Protein AF-N2AT85-F1 (afdb_monomer)

InterPro domains:
  IPR023562 Clp protease proteolytic subunit /Translocation-enhancing protein TepA [PF00574] (5-66)
  IPR029045 ClpP/crotonase-like domain superfamily [SSF52096] (2-67)

Mean predicted aligned error: 20.0 Å

Solvent-accessible surface area (backbone atoms only — not comparable to full-atom values): 9646 Å² total; per-residue (Å²): 137,88,86,87,86,74,55,74,70,52,50,48,55,53,49,54,54,51,51,52,53,51,51,56,52,44,56,57,44,36,79,59,33,75,51,55,64,72,60,50,52,50,43,59,76,64,68,70,84,78,54,73,71,57,32,36,77,56,33,78,39,90,78,83,88,78,53,89,90,53,77,87,74,82,66,77,84,76,80,49,66,67,60,54,50,52,56,51,50,60,61,72,71,55,82,88,84,86,87,86,86,87,85,81,89,79,90,83,90,84,82,86,84,84,89,77,89,82,82,89,80,84,85,85,83,76,85,72,68,82,62,50,63,69,51,59,68,72,75,115

Foldseek 3Di:
DDDWDDDPVRVVVVVVVVVVVLVVVLVVVCVQQVDDSVVSSVCVVVVDDDDPVVCCVRRVDVDDDDDPVDPDPPPDPPPDPVVVVVVVVVVVPDDDDDDDDDDDDDDDDDDDDDDDDDDDDDDDDDPDPVVVVVVVVVPD

Secondary structure (DSSP, 8-state):
-----S-HHHHHHHHHHHHHHHHHHHHHHHHHH---HHHHHHHHHTT----HHHHHHTTS-S-----TTS----S-----HHHHHHHHHHHHSS--------------------------------S-GGGTHHHHTT--

pLDDT: mean 71.35, std 23.1, range [25.0, 95.12]

Sequence (140 aa):
MTMAFGDHGDMQRAMEMLDEVKESIINAYEIRTSLSRAKLSHLMDSETWMNANKAIELGFADDVLKDDKRGSSNEAFAFSAKAAQVSLMNKLSKPATKVHKDSPAKAAVINKPEVQADATPADEVGTPIKDLDKRLSLLK

Radius of gyration: 30.92 Å; Cα contacts (8 Å, |Δi|>4): 39; chains: 1; bounding box: 66×66×77 Å

Structure (mmCIF, N/CA/C/O backbone):
data_AF-N2AT85-F1
#
_entry.id   AF-N2AT85-F1
#
loop_
_atom_site.group_PDB
_atom_site.id
_atom_site.type_symbol
_atom_site.label_atom_id
_atom_site.label_alt_id
_atom_site.label_comp_id
_atom_site.label_asym_id
_atom_site.label_entity_id
_atom_site.label_seq_id
_atom_site.pdbx_PDB_ins_code
_atom_site.Cartn_x
_atom_site.Cartn_y
_atom_site.Cartn_z
_atom_site.occupancy
_atom_site.B_iso_or_equiv
_atom_site.auth_seq_id
_atom_site.auth_comp_id
_atom_site.auth_asym_id
_atom_site.auth_atom_id
_atom_site.pdbx_PDB_model_num
ATOM 1 N N . MET A 1 1 ? -1.461 10.144 -6.391 1.00 68.19 1 MET A N 1
ATOM 2 C CA . MET A 1 1 ? -1.392 9.786 -7.822 1.00 68.19 1 MET A CA 1
ATOM 3 C C . MET A 1 1 ? -0.044 10.243 -8.342 1.00 68.19 1 MET A C 1
ATOM 5 O O . MET A 1 1 ? 0.233 11.433 -8.259 1.00 68.19 1 MET A O 1
ATOM 9 N N . THR A 1 2 ? 0.793 9.318 -8.801 1.00 82.44 2 THR A N 1
ATOM 10 C CA . THR A 1 2 ? 2.075 9.633 -9.452 1.00 82.44 2 THR A CA 1
ATOM 11 C C . THR A 1 2 ? 1.845 9.657 -10.959 1.00 82.44 2 THR A C 1
ATOM 13 O O . THR A 1 2 ? 1.063 8.855 -11.463 1.00 82.44 2 THR A O 1
ATOM 16 N N . MET A 1 3 ? 2.478 10.587 -11.671 1.00 84.38 3 MET A N 1
ATOM 17 C CA . MET A 1 3 ? 2.367 10.719 -13.125 1.00 84.38 3 MET A CA 1
ATOM 18 C C . MET A 1 3 ? 3.767 10.758 -13.731 1.00 84.38 3 MET A C 1
ATOM 20 O O . MET A 1 3 ? 4.647 11.427 -13.191 1.00 84.38 3 MET A O 1
ATOM 24 N N . ALA A 1 4 ? 3.952 10.069 -14.852 1.00 85.75 4 ALA A N 1
ATOM 25 C CA . ALA A 1 4 ? 5.160 10.116 -15.664 1.00 85.75 4 ALA A CA 1
ATOM 26 C C . ALA A 1 4 ? 4.774 10.503 -17.098 1.00 85.75 4 ALA A C 1
ATOM 28 O O . ALA A 1 4 ? 3.712 10.115 -17.583 1.00 85.75 4 ALA A O 1
ATOM 29 N N . PHE A 1 5 ? 5.635 11.273 -17.764 1.00 86.38 5 PHE A N 1
ATOM 30 C CA . PHE A 1 5 ? 5.472 11.692 -19.157 1.00 86.38 5 PHE A CA 1
ATOM 31 C C . PHE A 1 5 ? 6.827 11.588 -19.864 1.00 86.38 5 PHE A C 1
ATOM 33 O O . PHE A 1 5 ? 7.841 11.942 -19.267 1.00 86.38 5 PHE A O 1
ATOM 40 N N . GLY A 1 6 ? 6.852 11.104 -21.105 1.00 90.00 6 GLY A N 1
ATOM 41 C CA . GLY A 1 6 ? 8.089 10.851 -21.849 1.00 90.00 6 GLY A CA 1
ATOM 42 C C . GLY A 1 6 ? 7.888 9.807 -22.944 1.00 90.00 6 GLY A C 1
ATOM 43 O O . GLY A 1 6 ? 6.750 9.529 -23.333 1.00 90.00 6 GLY A O 1
ATOM 44 N N . ASP A 1 7 ? 8.985 9.235 -23.436 1.00 88.94 7 ASP A N 1
ATOM 45 C CA . ASP A 1 7 ? 8.942 8.116 -24.382 1.00 88.94 7 ASP A CA 1
ATOM 46 C C . ASP A 1 7 ? 8.798 6.747 -23.676 1.00 88.94 7 ASP A C 1
ATOM 48 O O . ASP A 1 7 ? 8.642 6.658 -22.456 1.00 88.94 7 ASP A O 1
ATOM 52 N N . HIS A 1 8 ? 8.838 5.649 -24.441 1.00 90.88 8 HIS A N 1
ATOM 53 C CA . HIS A 1 8 ? 8.780 4.291 -23.883 1.00 90.88 8 HIS A CA 1
ATOM 54 C C . HIS A 1 8 ? 9.909 4.009 -22.873 1.00 90.88 8 HIS A C 1
ATOM 56 O O . HIS A 1 8 ? 9.686 3.325 -21.876 1.00 90.88 8 HIS A O 1
ATOM 62 N N . GLY A 1 9 ? 11.124 4.505 -23.118 1.00 93.38 9 GLY A N 1
ATOM 63 C CA 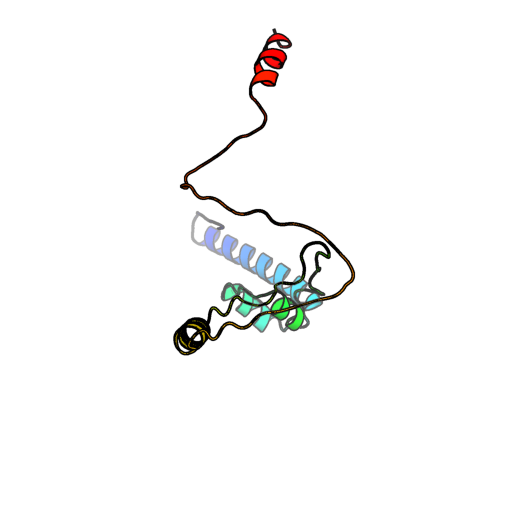. GLY A 1 9 ? 12.263 4.322 -22.221 1.00 93.38 9 GLY A CA 1
ATOM 64 C C . GLY A 1 9 ? 12.095 5.089 -20.910 1.00 93.38 9 GLY A C 1
ATOM 65 O O . GLY A 1 9 ? 12.440 4.571 -19.849 1.00 93.38 9 GLY A O 1
ATOM 66 N N . ASP A 1 10 ? 11.512 6.286 -20.963 1.00 90.31 10 ASP A N 1
ATOM 67 C CA . ASP A 1 10 ? 11.165 7.052 -19.764 1.00 90.31 10 ASP A CA 1
ATOM 68 C C . ASP A 1 10 ? 10.048 6.377 -18.955 1.00 90.31 10 ASP A C 1
ATOM 70 O O . ASP A 1 10 ? 10.137 6.318 -17.727 1.00 90.31 10 ASP A O 1
ATOM 74 N N . MET A 1 11 ? 9.030 5.812 -19.619 1.00 93.12 11 MET A N 1
ATOM 75 C CA . MET A 1 11 ? 7.967 5.057 -18.937 1.00 93.12 11 MET A CA 1
ATOM 76 C C . MET A 1 11 ? 8.508 3.790 -18.275 1.00 93.12 11 MET A C 1
ATOM 78 O O . MET A 1 11 ? 8.155 3.507 -17.133 1.00 93.12 11 MET A O 1
ATOM 82 N N . GLN A 1 12 ? 9.403 3.063 -18.946 1.00 93.69 12 GLN A N 1
ATOM 83 C CA . GLN A 1 12 ? 10.023 1.870 -18.378 1.00 93.69 12 GLN A CA 1
ATOM 84 C C . GLN A 1 12 ? 10.860 2.200 -17.130 1.00 93.69 12 GLN A C 1
ATOM 86 O O . GLN A 1 12 ? 10.658 1.572 -16.093 1.00 93.69 12 GLN A O 1
ATOM 91 N N . ARG A 1 13 ? 11.708 3.239 -17.171 1.00 93.31 13 ARG A N 1
ATOM 92 C CA . ARG A 1 13 ? 12.458 3.683 -15.977 1.00 93.31 13 ARG A CA 1
ATOM 93 C C . ARG A 1 13 ? 11.534 4.121 -14.835 1.00 93.31 13 ARG A C 1
ATOM 95 O O . ARG A 1 13 ? 11.849 3.894 -13.670 1.00 93.31 13 ARG A O 1
ATOM 102 N N . ALA A 1 14 ? 10.387 4.728 -15.149 1.00 92.00 14 ALA A N 1
ATOM 103 C CA . ALA A 1 14 ? 9.389 5.083 -14.143 1.00 92.00 14 ALA A CA 1
ATOM 104 C C . ALA A 1 14 ? 8.711 3.846 -13.521 1.00 92.00 14 ALA A C 1
ATOM 106 O O . ALA A 1 14 ? 8.443 3.856 -12.322 1.00 92.00 14 ALA A O 1
ATOM 107 N N . MET A 1 15 ? 8.464 2.783 -14.297 1.00 92.25 15 MET A N 1
ATOM 108 C CA . MET A 1 15 ? 7.961 1.503 -13.780 1.00 92.25 15 MET A CA 1
ATOM 109 C C . MET A 1 15 ? 8.988 0.821 -12.871 1.00 92.25 15 MET A C 1
ATOM 111 O O . MET A 1 15 ? 8.652 0.485 -11.741 1.00 92.25 15 MET A O 1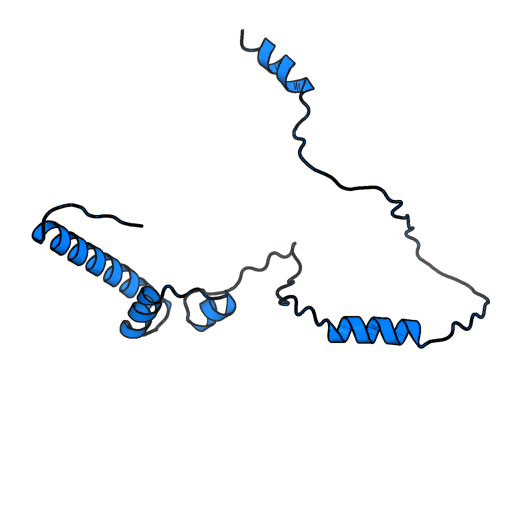
ATOM 115 N N . GLU A 1 16 ? 10.243 0.709 -13.313 1.00 93.94 16 GLU A N 1
ATOM 116 C CA . GLU A 1 16 ? 11.345 0.118 -12.536 1.00 93.94 16 GLU A CA 1
ATOM 117 C C . GLU A 1 16 ? 11.519 0.823 -11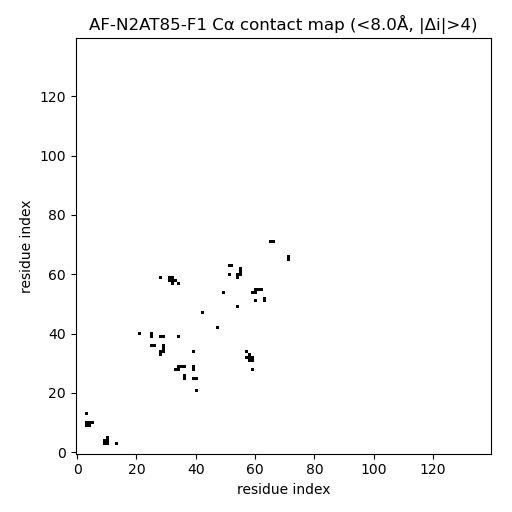.176 1.00 93.94 16 GLU A C 1
ATOM 119 O O . GLU A 1 16 ? 11.557 0.172 -10.134 1.00 93.94 16 GLU A O 1
ATOM 124 N N . MET A 1 17 ? 11.498 2.162 -11.159 1.00 93.56 17 MET A N 1
ATOM 125 C CA . MET A 1 17 ? 11.533 2.960 -9.926 1.00 93.56 17 MET A CA 1
ATOM 126 C C . MET A 1 17 ? 10.330 2.688 -8.998 1.00 93.56 17 MET A C 1
ATOM 128 O O . MET A 1 17 ? 10.475 2.687 -7.775 1.00 93.56 17 MET A O 1
ATOM 132 N N . LEU A 1 18 ? 9.127 2.486 -9.546 1.00 93.19 18 LEU A N 1
ATOM 133 C CA . LEU A 1 18 ? 7.931 2.195 -8.746 1.00 93.19 18 LEU A CA 1
ATOM 134 C C . LEU A 1 18 ? 7.951 0.768 -8.176 1.00 93.19 18 LEU A C 1
ATOM 136 O O . LEU A 1 18 ? 7.519 0.575 -7.037 1.00 93.19 18 LEU A O 1
ATOM 140 N N . ASP A 1 19 ? 8.499 -0.199 -8.913 1.00 93.88 19 ASP A N 1
ATOM 141 C CA . ASP A 1 19 ? 8.708 -1.569 -8.436 1.00 93.88 19 ASP A CA 1
ATOM 142 C C . ASP A 1 19 ? 9.766 -1.628 -7.318 1.00 93.88 19 ASP A C 1
ATOM 144 O O . ASP A 1 19 ? 9.543 -2.286 -6.299 1.00 93.88 19 ASP A O 1
ATOM 148 N N . GLU A 1 20 ? 10.866 -0.867 -7.420 1.00 94.19 20 GLU A N 1
ATOM 149 C CA . GLU A 1 20 ? 11.842 -0.714 -6.326 1.00 94.19 20 GLU A CA 1
ATOM 150 C C . GLU A 1 20 ? 11.192 -0.148 -5.050 1.00 94.19 20 GLU A C 1
ATOM 152 O O . GLU A 1 20 ? 11.401 -0.664 -3.945 1.00 94.19 20 GLU A O 1
ATOM 157 N N . VAL A 1 21 ? 10.347 0.882 -5.188 1.00 94.00 21 VAL A N 1
ATOM 158 C CA . VAL A 1 21 ? 9.582 1.441 -4.062 1.00 94.00 21 VAL A CA 1
ATOM 159 C C . VAL A 1 21 ? 8.624 0.396 -3.479 1.00 94.00 21 VAL A C 1
ATOM 161 O O . VAL A 1 21 ? 8.561 0.257 -2.254 1.00 94.00 21 VAL A O 1
ATOM 164 N N . LYS A 1 22 ? 7.925 -0.383 -4.313 1.00 93.88 22 LYS A N 1
ATOM 165 C CA . LYS A 1 22 ? 7.031 -1.462 -3.865 1.00 93.88 22 LYS A CA 1
ATOM 166 C C . LYS A 1 22 ? 7.785 -2.524 -3.057 1.00 93.88 22 LYS A C 1
ATOM 168 O O . LYS A 1 22 ? 7.357 -2.840 -1.946 1.00 93.88 22 LYS A O 1
ATOM 173 N N . GLU A 1 23 ? 8.928 -3.009 -3.540 1.00 94.38 23 GLU A N 1
ATOM 174 C CA . GLU A 1 23 ? 9.759 -3.975 -2.805 1.00 94.38 23 GLU A CA 1
ATOM 175 C C . GLU A 1 23 ? 10.303 -3.397 -1.488 1.00 94.38 23 GLU A C 1
ATOM 177 O O . GLU A 1 23 ? 10.317 -4.096 -0.471 1.00 94.38 23 GLU A O 1
ATOM 182 N N . SER A 1 24 ? 10.675 -2.110 -1.452 1.00 95.12 24 SER A N 1
ATOM 183 C CA . SER A 1 24 ? 11.123 -1.450 -0.214 1.00 95.12 24 SER A CA 1
ATOM 184 C C . SER A 1 24 ? 10.045 -1.455 0.885 1.00 95.12 24 SER A C 1
ATOM 186 O O . SER A 1 24 ? 10.345 -1.693 2.060 1.00 95.12 24 SER A O 1
ATOM 188 N N . ILE A 1 25 ? 8.777 -1.269 0.498 1.00 93.38 25 ILE A N 1
ATOM 189 C CA . ILE A 1 25 ? 7.617 -1.274 1.397 1.00 93.38 25 ILE A CA 1
ATOM 190 C C . ILE A 1 25 ? 7.267 -2.708 1.821 1.00 93.38 25 ILE A C 1
ATOM 192 O O . ILE A 1 25 ? 7.032 -2.959 3.006 1.00 93.38 25 ILE A O 1
ATOM 196 N N . ILE A 1 26 ? 7.288 -3.667 0.886 1.00 94.25 26 ILE A N 1
ATOM 197 C CA . ILE A 1 26 ? 7.064 -5.092 1.179 1.00 94.25 26 ILE A CA 1
ATOM 198 C C . ILE A 1 26 ? 8.090 -5.599 2.197 1.00 94.25 26 ILE A C 1
ATOM 200 O O . ILE A 1 26 ? 7.703 -6.253 3.162 1.00 94.25 26 ILE A O 1
ATOM 204 N N . ASN A 1 27 ? 9.370 -5.252 2.040 1.00 93.56 27 ASN A N 1
ATOM 205 C CA . ASN A 1 27 ? 10.436 -5.641 2.964 1.00 93.56 27 ASN A CA 1
ATOM 206 C C . ASN A 1 27 ? 10.191 -5.131 4.400 1.00 93.56 27 ASN A C 1
ATOM 208 O O . ASN A 1 27 ? 10.394 -5.865 5.367 1.00 93.56 27 ASN A O 1
ATOM 212 N N . ALA A 1 28 ? 9.696 -3.898 4.559 1.00 92.94 28 ALA A N 1
ATOM 213 C CA . ALA A 1 28 ? 9.341 -3.360 5.874 1.00 92.94 28 ALA A CA 1
ATOM 214 C C . ALA A 1 28 ? 8.148 -4.105 6.510 1.00 92.94 28 ALA A C 1
ATOM 216 O O . ALA A 1 28 ? 8.168 -4.404 7.708 1.00 92.94 28 ALA A O 1
ATOM 217 N N . TYR A 1 29 ? 7.124 -4.444 5.719 1.00 93.31 29 TYR A N 1
ATOM 218 C CA . TYR A 1 29 ? 5.961 -5.186 6.213 1.00 93.31 29 TYR A CA 1
ATOM 219 C C . TYR A 1 29 ? 6.225 -6.676 6.438 1.00 93.31 29 TYR A C 1
ATOM 221 O O . TYR A 1 29 ? 5.619 -7.246 7.341 1.00 93.31 29 TYR A O 1
ATOM 229 N N . GLU A 1 30 ? 7.135 -7.307 5.699 1.00 92.19 30 GLU A N 1
ATOM 230 C CA . GLU A 1 30 ? 7.571 -8.693 5.918 1.00 92.19 30 GLU A CA 1
ATOM 231 C C . GLU A 1 30 ? 8.146 -8.864 7.335 1.00 92.19 30 GLU A C 1
ATOM 233 O O . GLU A 1 30 ? 7.716 -9.747 8.078 1.00 92.19 30 GLU A O 1
ATOM 238 N N . ILE A 1 31 ? 9.019 -7.938 7.752 1.00 90.94 31 ILE A N 1
ATOM 239 C CA . ILE A 1 31 ? 9.624 -7.904 9.096 1.00 90.94 31 ILE A CA 1
ATOM 240 C C . ILE A 1 31 ? 8.571 -7.673 10.196 1.00 90.94 31 ILE A C 1
ATOM 242 O O . ILE A 1 31 ? 8.715 -8.183 11.306 1.00 90.94 31 ILE A O 1
ATOM 246 N N . ARG A 1 32 ? 7.513 -6.901 9.911 1.00 91.12 32 ARG A N 1
ATOM 247 C CA . ARG A 1 32 ? 6.480 -6.512 10.893 1.00 91.12 32 ARG A CA 1
ATOM 248 C C . ARG A 1 32 ? 5.328 -7.507 11.036 1.00 91.12 32 ARG A C 1
ATOM 250 O O . ARG A 1 32 ? 4.892 -7.768 12.149 1.00 91.12 32 ARG A O 1
ATOM 257 N N . THR A 1 33 ? 4.817 -8.021 9.921 1.00 87.31 33 THR A N 1
ATOM 258 C CA . THR A 1 33 ? 3.539 -8.758 9.856 1.00 87.31 33 THR A CA 1
ATOM 259 C C . THR A 1 33 ? 3.712 -10.275 9.851 1.00 87.31 33 THR A C 1
ATOM 261 O O . THR A 1 33 ? 2.749 -11.001 10.087 1.00 87.31 33 THR A O 1
ATOM 264 N N . SER A 1 34 ? 4.915 -10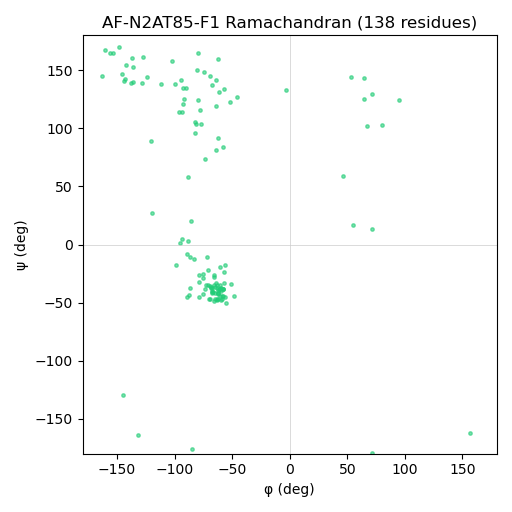.782 9.545 1.00 86.06 34 SER A N 1
ATOM 265 C CA . SER A 1 34 ? 5.193 -12.201 9.251 1.00 86.06 34 SER A CA 1
ATOM 266 C C . SER A 1 34 ? 4.342 -12.813 8.115 1.00 86.06 34 SER A C 1
ATOM 268 O O . SER A 1 34 ? 4.276 -14.032 7.953 1.00 86.06 34 SER A O 1
ATOM 270 N N . LEU A 1 35 ? 3.708 -11.973 7.286 1.00 89.94 35 LEU A N 1
ATOM 271 C CA . LEU A 1 35 ? 3.013 -12.385 6.066 1.00 89.94 35 LEU A CA 1
ATOM 272 C C . LEU A 1 35 ? 4.013 -12.594 4.919 1.00 89.94 35 LEU A C 1
ATOM 274 O O . LEU A 1 35 ? 5.031 -11.913 4.829 1.00 89.94 35 LEU A O 1
ATOM 278 N N . SER A 1 36 ? 3.701 -13.506 3.995 1.00 93.19 36 SER A N 1
ATOM 279 C CA . SER A 1 36 ? 4.543 -13.735 2.816 1.00 93.19 36 SER A CA 1
ATOM 280 C C . SER A 1 36 ? 4.506 -12.554 1.839 1.00 93.19 36 SER A C 1
ATOM 282 O O . SER A 1 36 ? 3.448 -11.956 1.614 1.00 93.19 36 SER A O 1
ATOM 284 N N . ARG A 1 37 ? 5.640 -12.272 1.176 1.00 92.75 37 ARG A N 1
ATOM 285 C CA . ARG A 1 37 ? 5.761 -11.202 0.162 1.00 92.75 37 ARG A CA 1
ATOM 286 C C . ARG A 1 37 ? 4.656 -11.223 -0.890 1.00 92.75 37 ARG A C 1
ATOM 288 O O . ARG A 1 37 ? 4.072 -10.187 -1.176 1.00 92.75 37 ARG A O 1
ATOM 295 N N . ALA A 1 38 ? 4.317 -12.401 -1.417 1.00 92.69 38 ALA A N 1
ATOM 296 C CA . ALA A 1 38 ? 3.255 -12.548 -2.415 1.00 92.69 38 ALA A CA 1
ATOM 297 C C . ALA A 1 38 ? 1.883 -12.072 -1.898 1.00 92.69 38 ALA A C 1
ATOM 299 O O . ALA A 1 38 ? 1.126 -11.443 -2.634 1.00 92.69 38 ALA A O 1
ATOM 300 N N . LYS A 1 39 ? 1.574 -12.324 -0.618 1.00 91.00 39 LYS A N 1
ATOM 301 C CA . LYS A 1 39 ? 0.331 -11.870 0.016 1.00 91.00 39 LYS A CA 1
ATOM 302 C C . LYS A 1 39 ? 0.354 -10.366 0.298 1.00 91.00 39 LYS A C 1
ATOM 304 O O . LYS A 1 39 ? -0.664 -9.714 0.100 1.00 91.00 39 LYS A O 1
ATOM 309 N N . LEU A 1 40 ? 1.497 -9.815 0.715 1.00 92.44 40 LEU A N 1
ATOM 310 C CA . LEU A 1 40 ? 1.680 -8.368 0.893 1.00 92.44 40 LEU A CA 1
ATOM 311 C C . LEU A 1 40 ? 1.543 -7.613 -0.439 1.00 92.44 40 LEU A C 1
ATOM 313 O O . LEU A 1 40 ? 0.759 -6.673 -0.521 1.00 92.44 40 LEU A O 1
ATOM 317 N N . SER A 1 41 ? 2.212 -8.088 -1.493 1.00 91.94 41 SER A N 1
ATOM 318 C CA . SER A 1 41 ? 2.123 -7.547 -2.856 1.00 91.94 41 SER A CA 1
ATOM 319 C C . SER A 1 41 ? 0.671 -7.510 -3.353 1.00 91.94 41 SER A C 1
ATOM 321 O O . SER A 1 41 ? 0.165 -6.446 -3.698 1.00 91.94 41 SER A O 1
ATOM 323 N N . HIS A 1 42 ? -0.057 -8.629 -3.244 1.00 92.94 42 HIS A N 1
ATOM 324 C CA . HIS A 1 42 ? -1.472 -8.692 -3.623 1.00 92.94 42 HIS A CA 1
ATOM 325 C C . HIS A 1 42 ? -2.363 -7.745 -2.795 1.00 92.94 42 HIS A C 1
ATOM 327 O O . HIS A 1 42 ? -3.305 -7.164 -3.332 1.00 92.94 42 HIS A O 1
ATOM 333 N N . LEU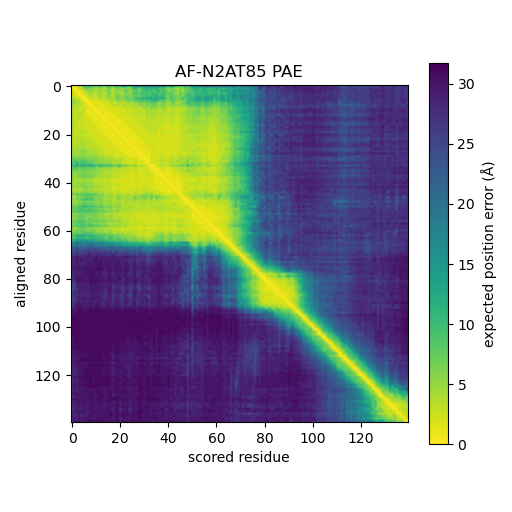 A 1 43 ? -2.107 -7.582 -1.490 1.00 91.50 43 LEU A N 1
ATOM 334 C CA . LEU A 1 43 ? -2.869 -6.657 -0.636 1.00 91.50 43 LEU A CA 1
ATOM 335 C C . LEU A 1 43 ? -2.659 -5.188 -1.038 1.00 91.50 43 LEU A C 1
ATOM 337 O O . LEU A 1 43 ? -3.609 -4.405 -0.947 1.00 91.50 43 LEU A O 1
ATOM 341 N N . MET A 1 44 ? -1.451 -4.838 -1.497 1.00 90.38 44 MET A N 1
ATOM 342 C CA . MET A 1 44 ? -1.122 -3.518 -2.045 1.00 90.38 44 MET A CA 1
ATOM 343 C C . MET A 1 44 ? -1.790 -3.296 -3.408 1.00 90.38 44 MET A C 1
ATOM 345 O O . MET A 1 44 ? -2.450 -2.279 -3.594 1.00 90.38 44 MET A O 1
ATOM 349 N N . ASP A 1 45 ? -1.703 -4.272 -4.318 1.00 90.62 45 ASP A N 1
ATOM 350 C CA . ASP A 1 45 ? -2.301 -4.192 -5.662 1.00 90.62 45 ASP A CA 1
ATOM 351 C C . ASP A 1 45 ? -3.840 -4.149 -5.637 1.00 90.62 45 ASP A C 1
ATOM 353 O O . ASP A 1 45 ? -4.465 -3.603 -6.541 1.00 90.62 45 ASP A O 1
ATOM 357 N N . SER A 1 46 ? -4.460 -4.702 -4.588 1.00 91.38 46 SER A N 1
ATOM 358 C CA . SER A 1 46 ? -5.922 -4.702 -4.394 1.00 91.38 46 SER A CA 1
ATOM 359 C C . SER A 1 46 ? -6.462 -3.468 -3.655 1.00 91.38 46 SER A C 1
ATOM 361 O O . SER A 1 46 ? -7.650 -3.446 -3.344 1.00 91.38 46 SER A O 1
ATOM 363 N N . GLU A 1 47 ? -5.608 -2.495 -3.308 1.00 87.50 47 GLU A N 1
ATOM 364 C CA . GLU A 1 47 ? -5.943 -1.301 -2.508 1.00 87.50 47 GLU A CA 1
ATOM 365 C C . GLU A 1 47 ? -6.785 -1.632 -1.251 1.00 87.50 47 GLU A C 1
ATOM 367 O O . GLU A 1 47 ? -7.922 -1.192 -1.072 1.00 87.50 47 GLU A O 1
ATOM 372 N N . THR A 1 48 ? -6.243 -2.484 -0.373 1.00 89.81 48 THR A N 1
ATOM 373 C CA . THR A 1 48 ? -7.025 -3.085 0.722 1.00 89.81 48 THR A CA 1
ATOM 374 C C . THR A 1 48 ? -7.256 -2.136 1.906 1.00 89.81 48 THR A C 1
ATOM 376 O O . THR A 1 48 ? -6.333 -1.836 2.663 1.00 89.81 48 THR A O 1
ATOM 379 N N . TRP A 1 49 ? -8.517 -1.778 2.166 1.00 91.06 49 TRP A N 1
ATOM 380 C CA . TRP A 1 49 ? -8.942 -1.077 3.388 1.00 91.06 49 TRP A CA 1
ATOM 381 C C . TRP A 1 49 ? -9.390 -2.073 4.470 1.00 91.06 49 TRP A C 1
ATOM 383 O O . TRP A 1 49 ? -10.148 -3.003 4.195 1.00 91.06 49 TRP A O 1
ATOM 393 N N . MET A 1 50 ? -8.952 -1.881 5.720 1.00 90.25 50 MET A N 1
ATOM 394 C CA . MET A 1 50 ? -9.281 -2.778 6.837 1.00 90.25 50 MET A CA 1
ATOM 395 C C . MET A 1 50 ? -9.517 -2.025 8.153 1.00 90.25 50 MET A C 1
ATOM 397 O O . MET A 1 50 ? -9.010 -0.924 8.352 1.00 90.25 50 MET A O 1
ATOM 401 N N . ASN A 1 51 ? -10.298 -2.619 9.063 1.00 91.81 51 ASN A N 1
ATOM 402 C CA . ASN A 1 51 ? -10.535 -2.048 10.392 1.00 91.81 51 ASN A CA 1
ATOM 403 C C . ASN A 1 51 ? -9.363 -2.333 11.353 1.00 91.81 51 ASN A C 1
ATOM 405 O O . ASN A 1 51 ? -8.534 -3.207 11.100 1.00 91.81 51 ASN A O 1
ATOM 409 N N . ALA A 1 52 ? -9.317 -1.618 12.481 1.00 90.19 52 ALA A N 1
ATOM 410 C CA . ALA A 1 52 ? -8.221 -1.730 13.446 1.00 90.19 52 ALA A CA 1
ATOM 411 C C . ALA A 1 52 ? -8.036 -3.162 13.994 1.00 90.19 52 ALA A C 1
ATOM 413 O O . ALA A 1 52 ? -6.910 -3.639 14.102 1.00 90.19 52 ALA A O 1
ATOM 414 N N . ASN A 1 53 ? -9.131 -3.888 14.244 1.00 90.06 53 ASN A N 1
ATOM 415 C CA . ASN A 1 53 ? -9.079 -5.280 14.706 1.00 90.06 53 ASN A CA 1
ATOM 416 C C . ASN A 1 53 ? -8.411 -6.202 13.668 1.00 90.06 53 ASN A C 1
ATOM 418 O O . ASN A 1 53 ? -7.594 -7.046 14.025 1.00 90.06 53 ASN A O 1
ATOM 422 N N . LYS A 1 54 ? -8.727 -6.025 12.377 1.00 90.25 54 LYS A N 1
ATOM 423 C CA . LYS A 1 54 ? -8.137 -6.796 11.274 1.00 90.25 54 LYS A CA 1
ATOM 424 C C . LYS A 1 54 ? -6.676 -6.417 11.030 1.00 90.25 54 LYS A C 1
ATOM 426 O O . LYS A 1 54 ? -5.877 -7.294 10.715 1.00 90.25 54 LYS A O 1
ATOM 431 N N . ALA A 1 55 ? -6.322 -5.145 11.214 1.00 91.50 55 ALA A N 1
ATOM 432 C CA . ALA A 1 55 ? -4.935 -4.690 11.164 1.00 91.50 55 ALA A CA 1
ATOM 433 C C . ALA A 1 55 ? -4.080 -5.353 12.258 1.00 91.50 55 ALA A C 1
ATOM 435 O O . ALA A 1 55 ? -2.959 -5.762 11.970 1.00 91.50 55 ALA A O 1
ATOM 436 N N . ILE A 1 56 ? -4.621 -5.533 13.469 1.00 91.44 56 ILE A N 1
ATOM 437 C CA . ILE A 1 56 ? -3.946 -6.264 14.556 1.00 91.44 56 ILE A CA 1
ATOM 438 C C . ILE A 1 56 ? -3.850 -7.762 14.246 1.00 91.44 56 ILE A C 1
ATOM 440 O O . ILE A 1 56 ? -2.770 -8.336 14.333 1.00 91.44 56 ILE A O 1
ATOM 444 N N . GLU A 1 57 ? -4.942 -8.396 13.804 1.00 90.56 57 GLU A N 1
ATOM 445 C CA . GLU A 1 57 ? -4.956 -9.823 13.429 1.00 90.56 57 GLU A CA 1
ATOM 446 C C . GLU A 1 57 ? -3.920 -10.164 12.338 1.00 90.56 57 GLU A C 1
ATOM 448 O O . GLU A 1 57 ? -3.357 -11.255 12.324 1.00 90.56 57 GLU A O 1
ATOM 453 N N . LEU A 1 58 ? -3.665 -9.226 11.421 1.00 90.00 58 LEU A N 1
ATOM 454 C CA . LEU A 1 58 ? -2.695 -9.360 10.332 1.00 90.00 58 LEU A CA 1
ATOM 455 C C . LEU A 1 58 ? -1.299 -8.790 10.663 1.00 90.00 58 LEU A C 1
ATOM 457 O O . LEU A 1 58 ? -0.447 -8.758 9.779 1.00 90.00 58 LEU A O 1
ATOM 461 N N . GLY A 1 59 ? -1.053 -8.330 11.895 1.00 90.31 59 GLY A N 1
ATOM 462 C CA . GLY A 1 59 ? 0.250 -7.811 12.340 1.00 90.31 59 GLY A CA 1
ATOM 463 C C . GLY A 1 59 ? 0.651 -6.443 11.766 1.00 90.31 59 GLY A C 1
ATOM 464 O O . GLY A 1 59 ? 1.808 -6.040 11.875 1.00 90.31 59 GLY A O 1
ATOM 465 N N . PHE A 1 60 ? -0.276 -5.708 11.143 1.00 91.19 60 PHE A N 1
ATOM 466 C CA . PHE A 1 60 ? -0.037 -4.336 10.674 1.00 91.19 60 PHE A CA 1
ATOM 467 C C . PHE A 1 60 ? -0.035 -3.314 11.824 1.00 91.19 60 PHE A C 1
ATOM 469 O O . PHE A 1 60 ? 0.610 -2.273 11.709 1.00 91.19 60 PHE A O 1
ATOM 476 N N . ALA A 1 61 ? -0.718 -3.613 12.932 1.00 92.12 61 ALA A N 1
ATOM 477 C CA . ALA A 1 61 ? -0.775 -2.793 14.143 1.00 92.12 61 ALA A CA 1
ATOM 478 C C . ALA A 1 61 ? -0.614 -3.664 15.400 1.00 92.12 61 ALA A C 1
ATOM 480 O O . ALA A 1 61 ? -0.960 -4.841 15.373 1.00 92.12 61 ALA A O 1
ATOM 481 N N . ASP A 1 62 ? -0.105 -3.090 16.494 1.00 88.94 62 ASP A N 1
ATOM 482 C CA . ASP A 1 62 ? 0.145 -3.832 17.739 1.00 88.94 62 ASP A CA 1
ATOM 483 C C . ASP A 1 62 ? -1.085 -3.833 18.681 1.00 88.94 62 ASP A C 1
ATOM 485 O O . ASP A 1 62 ? -1.461 -4.887 19.185 1.00 88.94 62 ASP A O 1
ATOM 489 N N . ASP A 1 63 ? -1.746 -2.683 18.889 1.00 89.06 63 ASP A N 1
ATOM 490 C CA . ASP A 1 63 ? -2.996 -2.552 19.669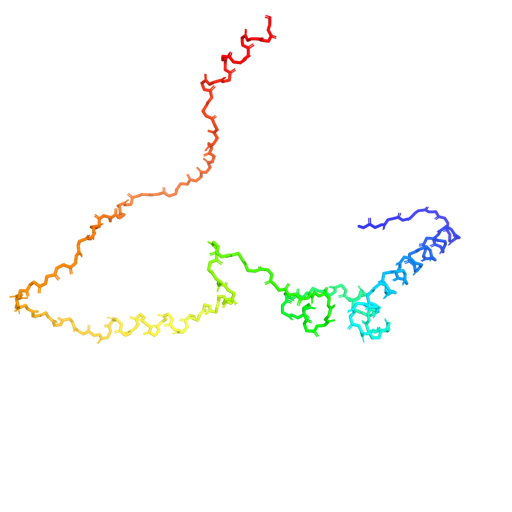 1.00 89.06 63 ASP A CA 1
ATOM 491 C C . ASP A 1 63 ? -3.803 -1.294 19.257 1.00 89.06 63 ASP A C 1
ATOM 493 O O . ASP A 1 63 ? -3.279 -0.387 18.602 1.00 89.06 63 ASP A O 1
ATOM 497 N N . VAL A 1 64 ? -5.082 -1.216 19.648 1.00 88.94 64 VAL A N 1
ATOM 498 C CA . VAL A 1 64 ? -5.944 -0.034 19.478 1.00 88.94 64 VAL A CA 1
ATOM 499 C C . VAL A 1 64 ? -5.896 0.832 20.732 1.00 88.94 64 VAL A C 1
ATOM 501 O O . VAL A 1 64 ? -6.423 0.463 21.782 1.00 88.94 64 VAL A O 1
ATOM 504 N N . LEU A 1 65 ? -5.348 2.041 20.602 1.00 87.19 65 LEU A N 1
ATOM 505 C CA . LEU A 1 65 ? -5.339 3.010 21.692 1.00 87.19 65 LEU A CA 1
ATOM 506 C C . LEU A 1 65 ? -6.775 3.433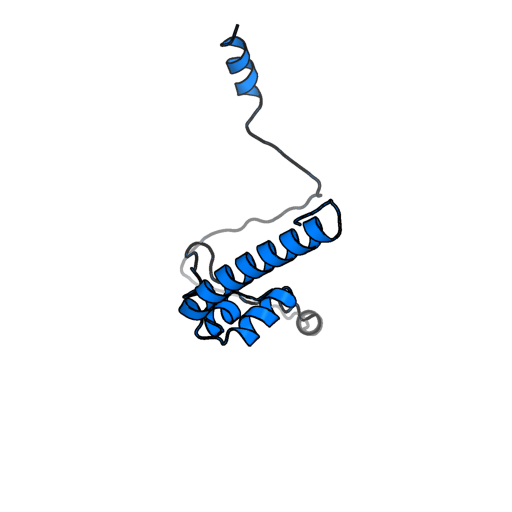 22.056 1.00 87.19 65 LEU A C 1
ATOM 508 O O . LEU A 1 65 ? -7.503 3.986 21.229 1.00 87.19 65 LEU A O 1
ATOM 512 N N . LYS A 1 66 ? -7.185 3.177 23.301 1.00 81.38 66 LYS A N 1
ATOM 513 C CA . LYS A 1 66 ? -8.492 3.583 23.838 1.00 81.38 66 LYS A CA 1
ATOM 514 C C . LYS A 1 66 ? -8.363 4.953 24.502 1.00 81.38 66 LYS A C 1
ATOM 516 O O . LYS A 1 66 ? -7.521 5.143 25.373 1.00 81.38 66 LYS A O 1
ATOM 521 N N . ASP A 1 67 ? -9.193 5.906 24.087 1.00 75.75 67 ASP A N 1
ATOM 522 C CA . ASP A 1 67 ? -9.317 7.208 24.749 1.00 75.75 67 ASP A CA 1
ATOM 523 C C . ASP A 1 67 ? -10.261 7.050 25.949 1.00 75.75 67 ASP A C 1
ATOM 525 O O . ASP A 1 67 ? -11.471 6.947 25.766 1.00 75.75 67 ASP A O 1
ATOM 529 N N . ASP A 1 68 ? -9.731 7.041 27.177 1.00 67.38 68 ASP A N 1
ATOM 530 C CA . ASP A 1 68 ? -10.532 6.919 28.411 1.00 67.38 68 ASP A CA 1
ATOM 531 C C . ASP A 1 68 ? -11.616 8.010 28.550 1.00 67.38 68 ASP A C 1
ATOM 533 O O . ASP A 1 68 ? -12.571 7.850 29.311 1.00 67.38 68 ASP A O 1
ATOM 537 N N . LYS A 1 69 ? -11.510 9.122 27.805 1.00 67.25 69 LYS A N 1
ATOM 538 C CA . LYS A 1 69 ? -12.523 10.191 27.772 1.00 67.25 69 LYS A CA 1
ATOM 539 C C . LYS A 1 69 ? -13.638 9.932 26.755 1.00 67.25 69 LYS A C 1
ATOM 541 O O . LYS A 1 69 ? -14.651 10.630 26.778 1.00 67.25 69 LYS A O 1
ATOM 546 N N . ARG A 1 70 ? -13.481 8.938 25.876 1.00 61.16 70 ARG A N 1
ATOM 547 C CA . ARG A 1 70 ? -14.483 8.480 24.905 1.00 61.16 70 ARG A CA 1
ATOM 548 C C . ARG A 1 70 ? -14.781 7.010 25.167 1.00 61.16 70 ARG A C 1
ATOM 550 O O . ARG A 1 70 ? -14.166 6.123 24.579 1.00 61.16 70 ARG A O 1
ATOM 557 N N . GLY A 1 71 ? -15.755 6.767 26.045 1.00 55.19 71 GLY A N 1
ATOM 558 C CA . GLY A 1 71 ? -16.238 5.419 26.345 1.00 55.19 71 GLY A CA 1
ATOM 559 C C . GLY A 1 71 ? -16.461 4.611 25.064 1.00 55.19 71 GLY A C 1
ATOM 560 O O . GLY A 1 71 ? -17.117 5.086 24.141 1.00 55.19 71 GLY A O 1
ATOM 561 N N . SER A 1 72 ? -15.862 3.419 25.014 1.00 57.56 72 SER A N 1
ATOM 562 C CA . SER A 1 72 ? -15.711 2.573 23.824 1.00 57.56 72 SER A CA 1
ATOM 563 C C . SER A 1 72 ? -17.045 2.192 23.159 1.00 57.56 72 SER A C 1
ATOM 565 O O . SER A 1 72 ? -17.544 1.081 23.339 1.00 57.56 72 SER A O 1
ATOM 567 N N . SER A 1 73 ? -17.575 3.061 22.300 1.00 57.84 73 SER A N 1
ATOM 568 C CA . SER A 1 73 ? -18.670 2.767 21.371 1.00 57.84 73 SER A CA 1
ATOM 569 C C . SER A 1 73 ? -18.134 2.225 20.042 1.00 57.84 73 SER A C 1
ATOM 571 O O . SER A 1 73 ? -18.410 2.753 18.969 1.00 57.84 73 SER A O 1
ATOM 573 N N . ASN A 1 74 ? -17.386 1.118 20.116 1.00 59.94 74 ASN A N 1
ATOM 574 C CA . ASN A 1 74 ? -17.016 0.314 18.942 1.00 59.94 7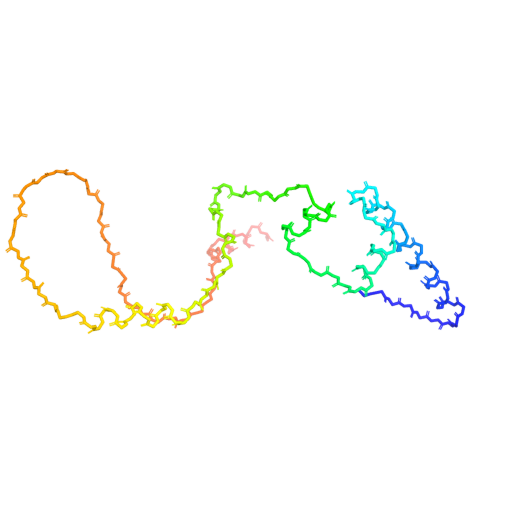4 ASN A CA 1
ATOM 575 C C . ASN A 1 74 ? -18.113 -0.718 18.587 1.00 59.94 74 ASN A C 1
ATOM 577 O O . ASN A 1 74 ? -17.873 -1.721 17.916 1.00 59.94 74 ASN A O 1
ATOM 581 N N . GLU A 1 75 ? -19.335 -0.470 19.065 1.00 61.03 75 GLU A N 1
ATOM 582 C CA . GLU A 1 75 ? -20.552 -1.124 18.611 1.00 61.03 75 GLU A CA 1
ATOM 583 C C . GLU A 1 75 ? -20.943 -0.493 17.276 1.00 61.03 75 GLU A C 1
ATOM 585 O O . GLU A 1 75 ? -21.452 0.628 17.220 1.00 61.03 75 GLU A O 1
ATOM 590 N N . ALA A 1 76 ? -20.691 -1.211 16.180 1.00 55.47 76 ALA A N 1
ATOM 591 C CA . ALA A 1 76 ? -21.240 -0.844 14.884 1.00 55.47 76 ALA A CA 1
ATOM 592 C C . ALA A 1 76 ? -22.758 -0.661 15.036 1.00 55.47 76 ALA A C 1
ATOM 594 O O . ALA A 1 76 ? -23.440 -1.588 15.476 1.00 55.47 76 ALA A O 1
ATOM 595 N N . PHE A 1 77 ? -23.273 0.528 14.695 1.00 61.28 77 PHE A N 1
ATOM 596 C CA . PHE A 1 77 ? -24.682 0.898 14.859 1.00 61.28 77 PHE A CA 1
ATOM 597 C C . PHE A 1 77 ? -25.594 0.020 13.987 1.00 61.28 77 PHE A C 1
ATOM 599 O O . PHE A 1 77 ? -26.045 0.411 12.910 1.00 61.28 77 PHE A O 1
ATOM 606 N N . ALA A 1 78 ? -25.898 -1.180 14.476 1.00 64.81 78 ALA A N 1
ATOM 607 C CA . ALA A 1 78 ? -26.850 -2.107 13.896 1.00 64.81 78 ALA A CA 1
ATOM 608 C C . ALA A 1 78 ? -28.273 -1.597 14.164 1.00 64.81 78 ALA A C 1
ATOM 610 O O . ALA A 1 78 ? -29.002 -2.123 15.008 1.00 64.81 78 ALA A O 1
ATOM 611 N N . PHE A 1 79 ? -28.667 -0.540 13.447 1.00 73.12 79 PHE A N 1
ATOM 612 C CA . PHE A 1 79 ? -30.024 -0.010 13.474 1.00 73.12 79 PHE A CA 1
ATOM 613 C C . PHE A 1 79 ? -31.007 -1.071 12.958 1.00 73.12 79 PHE A C 1
ATOM 615 O O . PHE A 1 79 ? -31.291 -1.194 11.766 1.00 73.12 79 PHE A O 1
ATOM 622 N N . SER A 1 80 ? -31.539 -1.870 13.880 1.00 77.94 80 SER A N 1
ATOM 623 C CA . SER A 1 80 ? -32.561 -2.862 13.578 1.00 77.94 80 SER A CA 1
ATOM 624 C C . SER A 1 80 ? -33.927 -2.186 13.543 1.00 77.94 80 SER A C 1
ATOM 626 O O . SER A 1 80 ? -34.602 -2.042 14.566 1.00 77.94 80 SER A O 1
ATOM 628 N N . ALA A 1 81 ? -34.371 -1.822 12.337 1.00 76.38 81 ALA A N 1
ATOM 629 C CA . ALA A 1 81 ? -35.725 -1.319 12.100 1.00 76.38 81 ALA A CA 1
ATOM 630 C C . ALA A 1 81 ? -36.801 -2.254 12.694 1.00 76.38 81 ALA A C 1
ATOM 632 O O . ALA A 1 81 ? -37.809 -1.791 13.227 1.00 76.38 81 ALA A O 1
ATOM 633 N N . LYS A 1 82 ? -36.555 -3.574 12.694 1.00 76.44 82 LYS A N 1
ATOM 634 C CA . LYS A 1 82 ? -37.440 -4.578 13.303 1.00 76.44 82 LYS A CA 1
ATOM 635 C C . LYS A 1 82 ? -37.494 -4.456 14.834 1.00 76.44 82 LYS A C 1
ATOM 637 O O . LYS A 1 82 ? -38.581 -4.525 15.402 1.00 76.44 82 LYS A O 1
ATOM 642 N N . ALA A 1 83 ? -36.364 -4.228 15.509 1.00 82.75 83 ALA A N 1
ATOM 643 C CA . ALA A 1 83 ? -36.329 -4.019 16.963 1.00 82.75 83 ALA A CA 1
ATOM 644 C C . ALA A 1 83 ? -37.014 -2.703 17.383 1.00 82.75 83 ALA A C 1
ATOM 646 O O . ALA A 1 83 ? -37.742 -2.668 18.382 1.00 82.75 83 ALA A O 1
ATOM 647 N N . ALA A 1 84 ? -36.847 -1.644 16.583 1.00 85.06 84 ALA A N 1
ATOM 648 C CA . ALA A 1 84 ? -37.554 -0.377 16.765 1.00 85.06 84 ALA A CA 1
ATOM 649 C C . ALA A 1 84 ? -39.080 -0.547 16.614 1.00 85.06 84 ALA A C 1
ATOM 651 O O . ALA A 1 84 ? -39.837 -0.122 17.490 1.00 85.06 84 ALA A O 1
ATOM 652 N N . GLN A 1 85 ? -39.538 -1.243 15.565 1.00 83.38 85 GLN A N 1
ATOM 653 C CA . GLN A 1 85 ? -40.960 -1.544 15.342 1.00 83.38 85 GLN A CA 1
ATOM 654 C C . GLN A 1 85 ? -41.572 -2.381 16.476 1.00 83.38 85 GLN A C 1
ATOM 656 O O . GLN A 1 85 ? -42.653 -2.049 16.959 1.00 83.38 85 GLN A O 1
ATOM 661 N N . VAL A 1 86 ? -40.884 -3.426 16.951 1.00 85.50 86 VAL A N 1
ATOM 662 C CA . VAL A 1 86 ? -41.358 -4.259 18.074 1.00 85.50 86 VAL A CA 1
ATOM 663 C C . VAL A 1 86 ? -41.481 -3.441 19.366 1.00 85.50 86 VAL A C 1
ATOM 665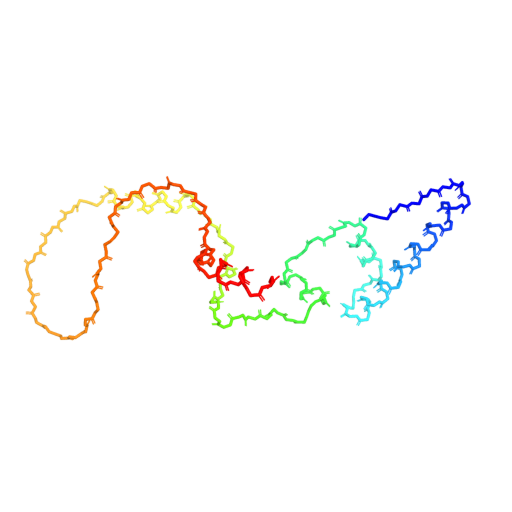 O O . VAL A 1 86 ? -42.484 -3.558 20.072 1.00 85.50 86 VAL A O 1
ATOM 668 N N . SER A 1 87 ? -40.518 -2.558 19.654 1.00 85.31 87 SER A N 1
ATOM 669 C CA . SER A 1 87 ? -40.591 -1.662 20.819 1.00 85.31 87 SER A CA 1
ATOM 670 C C . SER A 1 87 ? -41.742 -0.657 20.725 1.00 85.31 87 SER A C 1
ATOM 672 O O . SER A 1 87 ? -42.382 -0.369 21.738 1.00 85.31 87 SER A O 1
ATOM 674 N N . LEU A 1 88 ? -42.037 -0.146 19.525 1.00 87.94 88 LEU A N 1
ATOM 675 C CA . LEU A 1 88 ? -43.183 0.733 19.286 1.00 87.94 88 LEU A CA 1
ATOM 676 C C . LEU A 1 88 ? -44.506 -0.013 19.517 1.00 87.94 88 LEU A C 1
ATOM 678 O O . LEU A 1 88 ? -45.368 0.464 20.252 1.00 87.94 88 LEU A O 1
ATOM 682 N N . MET A 1 89 ? -44.643 -1.220 18.965 1.00 89.19 89 MET A N 1
ATOM 683 C CA . MET A 1 89 ? -45.883 -1.997 19.047 1.00 89.19 89 MET A CA 1
ATOM 684 C C . MET A 1 89 ? -46.175 -2.496 20.470 1.00 89.19 89 MET A C 1
ATOM 686 O O . MET A 1 89 ? -47.319 -2.459 20.913 1.00 89.19 89 MET A O 1
ATOM 690 N N . ASN A 1 90 ? -45.146 -2.853 21.247 1.00 84.62 90 ASN A N 1
ATOM 691 C CA . ASN A 1 90 ? -45.294 -3.202 22.667 1.00 84.62 90 ASN A CA 1
ATOM 692 C C . ASN A 1 90 ? -45.751 -2.003 23.531 1.00 84.62 90 ASN A C 1
ATOM 694 O O . ASN A 1 90 ? -46.422 -2.189 24.545 1.00 84.62 90 ASN A O 1
ATOM 698 N N . LYS A 1 91 ? -45.432 -0.763 23.127 1.00 82.44 91 LYS A N 1
ATOM 699 C CA . LYS A 1 91 ? -45.939 0.456 23.785 1.00 82.44 91 LYS A CA 1
ATOM 700 C C . LYS A 1 91 ? -47.376 0.798 23.382 1.00 82.44 91 LYS A C 1
ATOM 702 O O . LYS A 1 91 ? -48.110 1.312 24.215 1.00 82.44 91 LYS A O 1
ATOM 707 N N . LEU A 1 92 ? -47.781 0.489 22.149 1.00 83.00 92 LEU A N 1
ATOM 708 C CA . LEU A 1 92 ? -49.152 0.697 21.660 1.00 83.00 92 LEU A CA 1
ATOM 709 C C . LEU A 1 92 ? -50.137 -0.387 22.142 1.00 83.00 92 LEU A C 1
ATOM 711 O O . LEU A 1 92 ? -51.326 -0.122 22.269 1.00 83.00 92 LEU A O 1
ATOM 715 N N . SER A 1 93 ? -49.647 -1.596 22.436 1.00 73.31 93 SER A N 1
ATOM 716 C CA . SER A 1 93 ? -50.459 -2.763 22.826 1.00 73.31 93 SER A CA 1
ATOM 717 C C . SER A 1 93 ? -50.849 -2.809 24.318 1.00 73.31 93 SER A C 1
ATOM 719 O O . SER A 1 93 ? -51.709 -3.593 24.715 1.00 73.31 93 SER A O 1
ATOM 721 N N . LYS A 1 94 ? -50.248 -1.974 25.179 1.00 60.19 94 LYS A N 1
ATOM 722 C CA . LYS A 1 94 ? -50.555 -1.956 26.621 1.00 60.19 94 LYS A CA 1
ATOM 723 C C . LYS A 1 94 ? -51.591 -0.876 26.966 1.00 60.19 94 LYS A C 1
ATOM 725 O O . LYS A 1 94 ? -51.252 0.305 26.885 1.00 60.19 94 LYS A O 1
ATOM 730 N N . PRO A 1 95 ? -52.810 -1.229 27.422 1.00 50.25 95 PRO A N 1
ATOM 731 C CA . PRO A 1 95 ? -53.736 -0.244 27.971 1.00 50.25 95 PRO A CA 1
ATOM 732 C C . PRO A 1 95 ? -53.191 0.313 29.294 1.00 50.25 95 PRO A C 1
ATOM 734 O O . PRO A 1 95 ? -52.669 -0.423 30.131 1.00 50.25 95 PRO A O 1
ATOM 737 N N . ALA A 1 96 ? -53.304 1.626 29.487 1.00 55.47 96 ALA A N 1
ATOM 738 C CA . ALA A 1 96 ? -52.758 2.306 30.656 1.00 55.47 96 ALA A CA 1
ATOM 739 C C . ALA A 1 96 ? -53.681 2.178 31.882 1.00 55.47 96 ALA A C 1
ATOM 741 O O . ALA A 1 96 ? -54.664 2.908 32.004 1.00 55.47 96 ALA A O 1
ATOM 742 N N . THR A 1 97 ? -53.328 1.319 32.838 1.00 40.06 97 THR A N 1
ATOM 743 C CA . THR A 1 97 ? -53.898 1.332 34.195 1.00 40.06 97 THR A CA 1
ATOM 744 C C . THR A 1 97 ? -53.039 2.183 35.133 1.00 40.06 97 THR A C 1
ATOM 746 O O . THR A 1 97 ? -51.853 1.922 35.327 1.00 40.06 97 THR A O 1
ATOM 749 N N . LYS A 1 98 ? -53.641 3.220 35.732 1.00 46.16 98 LYS A N 1
ATOM 750 C CA . LYS A 1 98 ? -53.020 4.058 36.772 1.00 46.16 98 LYS A CA 1
ATOM 751 C C . LYS A 1 98 ? -53.492 3.645 38.164 1.00 46.16 98 LYS A C 1
ATOM 753 O O . LYS A 1 98 ? -54.695 3.504 38.356 1.00 46.16 98 LYS A O 1
ATOM 758 N N . VAL A 1 99 ? -52.580 3.587 39.139 1.00 33.97 99 VAL A N 1
ATOM 759 C CA . VAL A 1 99 ? -52.900 3.608 40.580 1.00 33.97 99 VAL A CA 1
ATOM 760 C C . VAL A 1 99 ? -51.820 4.384 41.352 1.00 33.97 99 VAL A C 1
ATOM 762 O O . VAL A 1 99 ? -50.632 4.251 41.075 1.00 33.97 99 VAL A O 1
ATOM 765 N N . HIS A 1 100 ? -52.260 5.170 42.338 1.00 31.72 100 HIS A N 1
ATOM 766 C CA . HIS A 1 100 ? -51.467 5.817 43.396 1.00 31.72 100 HIS A CA 1
ATOM 767 C C . HIS A 1 100 ? -52.116 5.430 44.748 1.00 31.72 100 HIS A C 1
ATOM 769 O O . HIS A 1 100 ? -53.269 5.005 44.746 1.00 31.72 100 HIS A O 1
ATOM 775 N N . LYS A 1 101 ? -51.504 5.525 45.933 1.00 31.20 101 LYS A N 1
ATOM 776 C CA . LYS A 1 101 ? -50.319 6.260 46.442 1.00 31.20 101 LYS A CA 1
ATOM 777 C C . LYS A 1 101 ? -49.434 5.237 47.236 1.00 31.20 101 LYS A C 1
ATOM 779 O O . LYS A 1 101 ? -49.628 4.045 47.040 1.00 31.20 101 LYS A O 1
ATOM 784 N N . ASP A 1 102 ? -48.445 5.522 48.092 1.00 30.03 102 ASP A N 1
ATOM 785 C CA . ASP A 1 102 ? -47.949 6.773 48.688 1.00 30.03 102 ASP A CA 1
ATOM 786 C C . ASP A 1 102 ? -46.403 6.773 48.869 1.00 30.03 102 ASP A C 1
ATOM 788 O O . ASP A 1 102 ? -45.687 6.498 47.908 1.00 30.03 102 ASP A O 1
ATOM 792 N N . SER A 1 103 ? -45.863 7.096 50.054 1.00 30.23 103 SER A N 1
ATOM 793 C CA . SER A 1 103 ? -44.424 7.108 50.385 1.00 30.23 103 SER A CA 1
ATOM 794 C C . SER A 1 103 ? -44.206 6.865 51.899 1.00 30.23 103 SER A C 1
ATOM 796 O O . SER A 1 103 ? -45.180 6.968 52.649 1.00 30.23 103 SER A O 1
ATOM 798 N N . PRO A 1 104 ? -42.983 6.529 52.376 1.00 37.81 104 PRO A N 1
ATOM 799 C CA . PRO A 1 104 ? -42.003 7.595 52.660 1.00 37.81 104 PRO A CA 1
ATOM 800 C C . PRO A 1 104 ? -40.509 7.262 52.397 1.00 37.81 104 PRO A C 1
ATOM 802 O O . PRO A 1 104 ? -40.063 6.167 52.708 1.00 37.81 104 PRO A O 1
ATOM 805 N N . ALA A 1 105 ? -39.744 8.287 51.973 1.00 26.98 105 ALA A N 1
ATOM 806 C CA . ALA A 1 105 ? -38.303 8.572 52.219 1.00 26.98 105 ALA A CA 1
ATOM 807 C C . ALA A 1 105 ? -37.217 7.483 51.917 1.00 26.98 105 ALA A C 1
ATOM 809 O O . ALA A 1 105 ? -37.387 6.308 52.190 1.00 26.98 105 ALA A O 1
ATOM 810 N N . LYS A 1 106 ? -35.998 7.796 51.436 1.00 31.84 106 LYS A N 1
ATOM 811 C CA . LYS A 1 106 ? -35.205 9.042 51.535 1.00 31.84 106 LYS A CA 1
ATOM 812 C C . LYS A 1 106 ? -34.064 9.087 50.484 1.00 31.84 106 LYS A C 1
ATOM 814 O O . LYS A 1 106 ? -33.402 8.076 50.302 1.00 31.84 106 LYS A O 1
ATOM 819 N N . ALA A 1 107 ? -33.762 10.289 49.965 1.00 27.62 107 ALA A N 1
ATOM 820 C CA . ALA A 1 107 ? -32.546 10.702 49.218 1.00 27.62 107 ALA A CA 1
ATOM 821 C C . ALA A 1 107 ? -32.264 10.035 47.836 1.00 27.62 107 ALA A C 1
ATOM 823 O O . ALA A 1 107 ? -32.513 8.855 47.651 1.00 27.62 107 ALA A O 1
ATOM 824 N N . ALA A 1 108 ? -31.732 10.724 46.813 1.00 31.72 108 ALA A N 1
ATOM 825 C CA . ALA A 1 108 ? -31.248 12.112 46.715 1.00 31.72 108 ALA A CA 1
ATOM 826 C C . ALA A 1 108 ? -31.692 12.806 45.403 1.00 31.72 108 ALA A C 1
ATOM 828 O O . ALA A 1 108 ? -32.072 12.160 44.431 1.00 31.72 108 ALA A O 1
ATOM 829 N N . VAL A 1 109 ? -31.649 14.142 45.406 1.00 34.62 109 VAL A N 1
ATOM 830 C CA . VAL A 1 109 ? -32.130 15.053 44.348 1.00 34.62 109 VAL A CA 1
ATOM 831 C C . VAL A 1 109 ? -31.038 15.360 43.318 1.00 34.62 109 VAL A C 1
ATOM 833 O O . VAL A 1 109 ? -29.972 15.790 43.738 1.00 34.62 109 VAL A O 1
ATOM 836 N N . ILE A 1 110 ? -31.355 15.309 42.013 1.00 32.78 110 ILE A N 1
ATOM 837 C CA . ILE A 1 110 ? -30.983 16.344 41.015 1.00 32.78 110 ILE A CA 1
ATOM 838 C C . ILE A 1 110 ? -32.161 16.491 40.025 1.00 32.78 110 ILE A C 1
ATOM 840 O O . ILE A 1 110 ? -32.850 15.514 39.736 1.00 32.78 110 ILE A O 1
ATOM 844 N N . ASN A 1 111 ? -32.448 17.717 39.573 1.00 34.38 111 ASN A N 1
ATOM 845 C CA . ASN A 1 111 ? -33.698 18.094 38.900 1.00 34.38 111 ASN A CA 1
ATOM 846 C C . ASN A 1 111 ? -33.580 18.212 37.359 1.00 34.38 111 ASN A C 1
ATOM 848 O O . ASN A 1 111 ? -32.502 18.453 36.821 1.00 34.38 111 ASN A O 1
ATOM 852 N N . LYS A 1 112 ? -34.730 18.086 36.682 1.00 36.09 112 LYS A N 1
ATOM 853 C CA . LYS A 1 112 ? -35.028 18.446 35.274 1.00 36.09 112 LYS A CA 1
ATOM 854 C C . LYS A 1 112 ? -34.842 19.979 35.078 1.00 36.09 112 LYS A C 1
ATOM 856 O O . LYS A 1 112 ? -34.887 20.687 36.088 1.00 36.09 112 LYS A O 1
ATOM 861 N N . PRO A 1 113 ? -34.646 20.520 33.852 1.00 35.19 113 PRO A N 1
ATOM 862 C CA . PRO A 1 113 ? -35.736 20.746 32.873 1.00 35.19 113 PRO A CA 1
ATOM 863 C C . PRO A 1 113 ? -35.351 20.325 31.428 1.00 35.19 113 PRO A C 1
ATOM 865 O O . PRO A 1 113 ? -34.195 20.370 31.039 1.00 35.19 113 PRO A O 1
ATOM 868 N N . GLU A 1 114 ? -36.230 19.706 30.639 1.00 27.52 114 GLU A N 1
ATOM 869 C CA . GLU A 1 114 ? -37.162 20.362 29.692 1.00 27.52 114 GLU A CA 1
ATOM 870 C C . GLU A 1 114 ? -36.501 21.061 28.497 1.00 27.52 114 GLU A C 1
ATOM 872 O O . GLU A 1 114 ? -36.048 22.195 28.575 1.00 27.52 114 GLU A O 1
ATOM 877 N N . VAL A 1 115 ? -36.558 20.370 27.354 1.00 29.86 115 VAL A N 1
ATOM 878 C CA . VAL A 1 115 ? -36.475 20.978 26.025 1.00 29.86 115 VAL A CA 1
ATOM 879 C C . VAL A 1 115 ? -37.852 21.550 25.695 1.00 29.86 115 VAL A C 1
ATOM 881 O O . VAL A 1 115 ? -38.838 20.809 25.693 1.00 29.86 115 VAL A O 1
ATOM 884 N N . GLN A 1 116 ? -37.913 22.841 25.383 1.00 26.78 116 GLN A N 1
ATOM 885 C CA . GLN A 1 116 ? -39.033 23.456 24.675 1.00 26.78 116 GLN A CA 1
ATOM 886 C C . GLN A 1 116 ? -38.518 23.879 23.291 1.00 26.78 116 GLN A C 1
ATOM 888 O O . GLN A 1 116 ? -37.363 24.279 23.159 1.00 26.78 116 GLN A O 1
ATOM 893 N N . ALA A 1 117 ? -39.320 23.651 22.253 1.00 34.28 117 ALA A N 1
ATOM 894 C CA . ALA A 1 117 ? -38.861 23.666 20.864 1.00 34.28 117 ALA A CA 1
ATOM 895 C C . ALA A 1 117 ? -38.607 25.082 20.321 1.00 34.28 117 ALA A C 1
ATOM 897 O O . ALA A 1 117 ? -39.377 25.979 20.647 1.00 34.28 117 ALA A O 1
ATOM 898 N N . ASP A 1 118 ? -37.637 25.229 19.407 1.00 25.00 118 ASP A N 1
ATOM 899 C CA . ASP A 1 118 ? -37.954 25.582 18.011 1.00 25.00 118 ASP A CA 1
ATOM 900 C C . ASP A 1 118 ? -36.808 25.237 17.023 1.00 25.00 118 ASP A C 1
ATOM 902 O O . ASP A 1 118 ? -35.699 24.893 17.428 1.00 25.00 118 ASP A O 1
ATOM 906 N N . ALA A 1 119 ? -37.150 25.288 15.734 1.00 29.33 119 ALA A N 1
ATOM 907 C CA . ALA A 1 119 ? -36.388 25.273 14.481 1.00 29.33 119 ALA A CA 1
ATOM 908 C C . ALA A 1 119 ? -34.836 25.254 14.467 1.00 29.33 119 ALA A C 1
ATOM 910 O O . ALA A 1 119 ? -34.152 26.126 14.995 1.00 29.33 119 ALA A O 1
ATOM 911 N N . THR A 1 120 ? -34.292 24.357 13.633 1.00 34.69 120 THR A N 1
ATOM 912 C CA . THR A 1 120 ? -33.024 24.535 12.889 1.00 34.69 120 THR A CA 1
ATOM 913 C C . THR A 1 120 ? -33.194 25.700 11.887 1.00 34.69 120 THR A C 1
ATOM 915 O O . THR A 1 120 ? -34.264 25.764 11.274 1.00 34.69 120 THR A O 1
ATOM 918 N N . PRO A 1 121 ? -32.193 26.580 11.638 1.00 41.19 121 PRO A N 1
ATOM 919 C CA . PRO A 1 121 ? -30.974 26.149 10.935 1.00 41.19 121 PRO A CA 1
ATOM 920 C C . PRO A 1 121 ? -29.646 26.862 11.300 1.00 41.19 121 PRO A C 1
ATOM 922 O O . PRO A 1 121 ? -29.637 27.922 11.908 1.00 41.19 121 PRO A O 1
ATOM 925 N N . ALA A 1 122 ? -28.556 26.278 10.782 1.00 30.00 122 ALA A N 1
ATOM 926 C CA . ALA A 1 122 ? -27.334 26.928 10.276 1.00 30.00 122 ALA A CA 1
ATOM 927 C C . ALA A 1 122 ? -26.389 27.739 11.208 1.00 30.00 122 ALA A C 1
ATOM 929 O O . ALA A 1 122 ? -26.750 28.751 11.794 1.00 30.00 122 ALA A O 1
ATOM 930 N N . ASP A 1 123 ? -25.123 27.309 11.150 1.00 34.12 123 ASP A N 1
ATOM 931 C CA . ASP A 1 123 ? -23.895 28.105 10.980 1.00 34.12 123 ASP A CA 1
ATOM 932 C C . ASP A 1 123 ? -23.308 29.032 12.075 1.00 34.12 123 ASP A C 1
ATOM 934 O O . ASP A 1 123 ? -23.904 29.986 12.565 1.00 34.12 123 ASP A O 1
ATOM 938 N N . GLU A 1 124 ? -21.999 28.796 12.274 1.00 45.41 124 GLU A N 1
ATOM 939 C CA . GLU A 1 124 ? -20.939 29.758 12.625 1.00 45.41 124 GLU A CA 1
ATOM 940 C C . GLU A 1 124 ? -20.877 30.390 14.039 1.00 45.41 124 GLU A C 1
ATOM 942 O O . GLU A 1 124 ? -21.646 30.094 14.947 1.00 45.41 124 GLU A O 1
ATOM 947 N N . VAL A 1 125 ? -19.856 31.253 14.200 1.00 40.06 125 VAL A N 1
ATOM 948 C CA . VAL A 1 125 ? -19.453 32.047 15.380 1.00 40.06 125 VAL A CA 1
ATOM 949 C C . VAL A 1 125 ? -18.647 31.249 16.429 1.00 40.06 125 VAL A C 1
ATOM 951 O O . VAL A 1 125 ? -19.184 30.472 17.207 1.00 40.06 125 VAL A O 1
ATOM 954 N N . GLY A 1 126 ? -17.320 31.380 16.545 1.00 43.16 126 GLY A N 1
ATOM 955 C CA . GLY A 1 126 ? -16.416 32.430 16.054 1.00 43.16 126 GLY A CA 1
ATOM 956 C C . GLY A 1 126 ? -16.164 33.490 17.135 1.00 43.16 126 GLY A C 1
ATOM 957 O O . GLY A 1 126 ? -17.095 34.059 17.697 1.00 43.16 126 GLY A O 1
ATOM 958 N N . THR A 1 127 ? -14.895 33.742 17.464 1.00 59.78 127 THR A N 1
ATOM 959 C CA . THR A 1 127 ? -14.488 34.667 18.538 1.00 59.78 127 THR A CA 1
ATOM 960 C C . THR A 1 127 ? -15.052 36.081 18.295 1.00 59.78 127 THR A C 1
ATOM 962 O O . THR A 1 127 ? -14.957 36.570 17.168 1.00 59.78 127 THR A O 1
ATOM 965 N N . PRO A 1 128 ? -15.639 36.763 19.302 1.00 60.41 128 PRO A N 1
ATOM 966 C CA . PRO A 1 128 ? -16.416 37.982 19.073 1.00 60.41 128 PRO A CA 1
ATOM 967 C C . PRO A 1 128 ? -15.612 39.133 18.446 1.00 60.41 128 PRO A C 1
ATOM 969 O O . PRO A 1 128 ? -14.565 39.545 18.941 1.00 60.41 128 PRO A O 1
ATOM 972 N N . ILE A 1 129 ? -16.187 39.719 17.391 1.00 57.12 129 ILE A N 1
ATOM 973 C CA . ILE A 1 129 ? -15.579 40.727 16.497 1.00 57.12 129 ILE A CA 1
ATOM 974 C C . ILE A 1 129 ? -15.070 41.989 17.227 1.00 57.12 129 ILE A C 1
ATOM 976 O O . ILE A 1 129 ? -14.154 42.651 16.747 1.00 57.12 129 ILE A O 1
ATOM 980 N N . LYS A 1 130 ? -15.599 42.303 18.418 1.00 55.16 130 LYS A N 1
ATOM 981 C CA . LYS A 1 130 ? -15.284 43.528 19.183 1.00 55.16 130 LYS A CA 1
ATOM 982 C C . LYS A 1 130 ? -13.806 43.679 19.588 1.00 55.16 130 LYS A C 1
ATOM 984 O O . LYS A 1 130 ? -13.382 44.795 19.876 1.00 55.16 130 LYS A O 1
ATOM 989 N N . ASP A 1 131 ? -13.024 42.597 19.589 1.00 58.84 131 ASP A N 1
ATOM 990 C CA . ASP A 1 131 ? -11.579 42.642 19.869 1.00 58.84 131 ASP A CA 1
ATOM 991 C C . ASP A 1 131 ? -10.703 42.858 18.616 1.00 58.84 131 ASP A C 1
ATOM 993 O O . ASP A 1 131 ? -9.497 43.088 18.739 1.00 58.84 131 ASP A O 1
ATOM 997 N N . LEU A 1 132 ? -11.277 42.812 17.406 1.00 58.62 132 LEU A N 1
ATOM 998 C CA . LEU A 1 132 ? -10.534 42.985 16.151 1.00 58.62 132 LEU A CA 1
ATOM 999 C C . LEU A 1 132 ? -10.231 44.461 15.859 1.00 58.62 132 LEU A C 1
ATOM 1001 O O . LEU A 1 132 ? -9.079 44.794 15.580 1.00 58.62 132 LEU A O 1
ATOM 1005 N N . ASP A 1 133 ? -11.208 45.357 16.024 1.00 58.62 133 ASP A N 1
ATOM 1006 C CA . ASP A 1 133 ? -11.024 46.805 15.809 1.00 58.62 133 ASP A CA 1
ATOM 1007 C C . ASP A 1 133 ? -9.919 47.381 16.708 1.00 58.62 133 ASP A C 1
ATOM 1009 O O . ASP A 1 133 ? -9.088 48.185 16.282 1.00 58.62 133 ASP A O 1
ATOM 1013 N N . LYS A 1 134 ? -9.854 46.887 17.950 1.00 65.56 134 LYS A N 1
ATOM 1014 C CA . LYS A 1 134 ? -8.868 47.286 18.963 1.00 65.56 134 LYS A CA 1
ATOM 1015 C C . LYS A 1 134 ? -7.449 46.791 18.656 1.00 65.56 134 LYS A C 1
ATOM 1017 O O . LYS A 1 134 ? -6.480 47.353 19.163 1.00 65.56 134 LYS A O 1
ATOM 1022 N N . ARG A 1 135 ? -7.319 45.739 17.839 1.00 60.09 135 ARG A N 1
ATOM 1023 C CA . ARG A 1 135 ? -6.038 45.229 17.323 1.00 60.09 135 ARG A CA 1
ATOM 1024 C C . ARG A 1 135 ? -5.620 45.949 16.046 1.00 60.09 135 ARG A C 1
ATOM 1026 O O . ARG A 1 135 ? -4.440 46.244 15.889 1.00 60.09 135 ARG A O 1
ATOM 1033 N N . LEU A 1 136 ? -6.572 46.289 15.178 1.00 66.38 136 LEU A N 1
ATOM 1034 C CA . LEU A 1 136 ? -6.314 47.037 13.947 1.00 66.38 136 LEU A CA 1
ATOM 1035 C C . LEU A 1 136 ? -5.764 48.448 14.232 1.00 66.38 136 LEU A C 1
ATOM 1037 O O . LEU A 1 136 ? -4.884 48.919 13.515 1.00 66.38 136 LEU A O 1
ATOM 1041 N N . SER A 1 137 ? -6.215 49.099 15.311 1.00 66.62 137 SER A N 1
ATOM 1042 C CA . SER A 1 137 ? -5.710 50.416 15.733 1.00 66.62 137 SER A CA 1
ATOM 1043 C C . SER A 1 137 ? -4.294 50.410 16.329 1.00 66.62 137 SER A C 1
ATOM 1045 O O . SER A 1 137 ? -3.738 51.481 16.538 1.00 66.62 137 SER A O 1
ATOM 1047 N N . LEU A 1 138 ? -3.717 49.241 16.634 1.00 71.00 138 LEU A N 1
ATOM 1048 C CA . LEU A 1 138 ? -2.359 49.099 17.191 1.00 71.00 138 LEU A CA 1
ATOM 1049 C C . LEU A 1 138 ? -1.284 48.830 16.119 1.00 71.00 138 LEU A C 1
ATOM 1051 O O . LEU A 1 138 ? -0.119 48.636 16.455 1.00 71.00 138 LEU A O 1
ATOM 1055 N N . LEU A 1 139 ? -1.676 48.786 14.844 1.00 66.44 139 LEU A N 1
ATOM 1056 C CA . LEU A 1 139 ? -0.839 48.415 13.696 1.00 66.44 139 LEU A CA 1
ATOM 1057 C C . LEU A 1 139 ? -0.713 49.554 12.665 1.00 66.44 139 LEU A C 1
ATOM 1059 O O . LEU A 1 139 ? -0.527 49.296 11.475 1.00 66.44 139 LEU A O 1
ATOM 1063 N N . LYS A 1 140 ? -0.845 50.809 13.111 1.00 53.34 140 LYS A N 1
ATOM 1064 C CA . LYS A 1 140 ? -0.836 52.003 12.259 1.00 53.34 140 LYS A CA 1
ATOM 1065 C C . LYS A 1 140 ? -0.031 53.142 12.874 1.00 53.34 140 LYS A C 1
ATOM 1067 O O . LYS A 1 140 ? -0.108 53.285 14.112 1.00 53.34 140 LYS A O 1
#

Nearest PDB structures (foldseek):
  7ekq-assembly1_B  TM=8.049E-01  e=3.378E-01  Chlamydomonas reinhardtii

Organism: NCBI:txid1235802